Protein AF-A0A967GNU8-F1 (afdb_monomer_lite)

Radius of gyration: 9.75 Å; chains: 1; bounding box: 20×17×27 Å

Sequence (43 aa):
MQHQDRVRSASFSPDGSRVLTASVDHTARVWDAQTGQAMGEPI

Structure (mmCIF, N/CA/C/O backbone):
data_AF-A0A967GNU8-F1
#
_entry.id   AF-A0A967GNU8-F1
#
loop_
_atom_site.group_PDB
_atom_site.id
_atom_site.type_symbol
_atom_site.label_atom_id
_atom_site.label_alt_id
_atom_site.label_comp_id
_atom_site.label_asym_id
_atom_site.label_entity_id
_atom_site.label_seq_id
_atom_site.pdbx_PDB_ins_code
_atom_site.Cartn_x
_atom_site.Cartn_y
_atom_site.Cartn_z
_atom_site.occupancy
_atom_site.B_iso_or_equiv
_atom_site.auth_seq_id
_atom_site.auth_comp_id
_atom_site.auth_asym_id
_atom_site.auth_atom_id
_atom_site.pdbx_PDB_model_num
ATOM 1 N N . MET A 1 1 ? -2.138 12.335 -4.526 1.00 70.31 1 MET A N 1
ATOM 2 C CA . MET A 1 1 ? -0.973 11.433 -4.412 1.00 70.31 1 MET A CA 1
ATOM 3 C C . MET A 1 1 ? -1.463 10.015 -4.629 1.00 70.31 1 MET A C 1
ATOM 5 O O . MET A 1 1 ? -2.239 9.541 -3.818 1.00 70.31 1 MET A O 1
ATOM 9 N N . GLN A 1 2 ? -1.088 9.382 -5.737 1.00 84.38 2 GLN A N 1
ATOM 10 C CA . GLN A 1 2 ? -1.499 8.015 -6.064 1.00 84.38 2 GLN A CA 1
ATOM 11 C C . GLN A 1 2 ? -0.392 7.312 -6.841 1.00 84.38 2 GLN A C 1
ATOM 13 O O . GLN A 1 2 ? 0.465 7.984 -7.426 1.00 84.38 2 GLN A O 1
ATOM 18 N N . HIS A 1 3 ? -0.415 5.982 -6.826 1.00 94.75 3 HIS A N 1
ATOM 19 C CA . HIS A 1 3 ? 0.493 5.199 -7.649 1.00 94.75 3 HIS A CA 1
ATOM 20 C C . HIS A 1 3 ? 0.229 5.440 -9.137 1.00 94.75 3 HIS A C 1
ATOM 22 O O . HIS A 1 3 ? -0.910 5.671 -9.544 1.00 94.75 3 HIS A O 1
ATOM 28 N N . GLN A 1 4 ? 1.299 5.422 -9.925 1.00 96.00 4 GLN A N 1
ATOM 29 C CA . GLN A 1 4 ? 1.258 5.619 -11.378 1.00 96.00 4 GLN A CA 1
ATOM 30 C C . GLN A 1 4 ? 1.291 4.294 -12.148 1.00 96.00 4 GLN A C 1
ATOM 32 O O . GLN A 1 4 ? 1.166 4.284 -13.366 1.00 96.00 4 GLN A O 1
ATOM 37 N N . ASP A 1 5 ? 1.436 3.180 -11.431 1.00 97.69 5 ASP A N 1
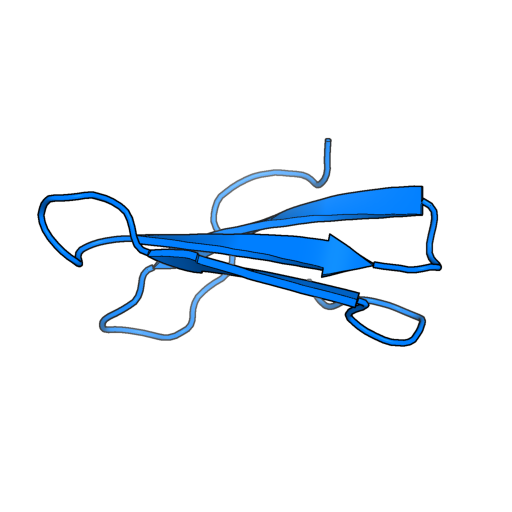ATOM 38 C CA . ASP A 1 5 ? 1.423 1.829 -11.978 1.00 97.69 5 ASP A CA 1
ATOM 39 C C . ASP A 1 5 ? 0.784 0.855 -10.966 1.00 97.69 5 ASP A C 1
ATOM 41 O O . ASP A 1 5 ? 0.320 1.248 -9.889 1.00 97.69 5 ASP A O 1
ATOM 45 N N . ARG A 1 6 ? 0.724 -0.428 -11.322 1.00 97.81 6 ARG A N 1
ATOM 46 C CA . ARG A 1 6 ? 0.097 -1.505 -10.562 1.00 97.81 6 ARG A CA 1
ATOM 47 C C . ARG A 1 6 ? 0.683 -1.604 -9.160 1.00 97.81 6 ARG A C 1
ATOM 49 O O . ARG A 1 6 ? 1.877 -1.837 -8.973 1.00 97.81 6 ARG A O 1
ATOM 56 N N . VAL A 1 7 ? -0.206 -1.572 -8.174 1.00 97.75 7 VAL A N 1
ATOM 57 C CA . VAL A 1 7 ? 0.115 -1.992 -6.810 1.00 97.75 7 VAL A CA 1
ATOM 58 C C . VAL A 1 7 ? 0.363 -3.499 -6.815 1.00 97.75 7 VAL A C 1
ATOM 60 O O . VAL A 1 7 ? -0.471 -4.272 -7.287 1.00 97.75 7 VAL A O 1
ATOM 63 N N . ARG A 1 8 ? 1.526 -3.919 -6.313 1.00 98.31 8 ARG A N 1
ATOM 64 C CA . ARG A 1 8 ? 1.918 -5.334 -6.211 1.00 98.31 8 ARG A CA 1
ATOM 65 C C . ARG A 1 8 ? 1.674 -5.924 -4.833 1.00 98.31 8 ARG A C 1
ATOM 67 O O . ARG A 1 8 ? 1.516 -7.134 -4.725 1.00 98.31 8 ARG A O 1
ATOM 74 N N . SER A 1 9 ? 1.682 -5.094 -3.796 1.00 97.88 9 SER A N 1
ATOM 75 C CA . SER A 1 9 ? 1.500 -5.537 -2.417 1.00 97.88 9 SER A CA 1
ATOM 76 C C . SER A 1 9 ? 0.825 -4.460 -1.580 1.00 97.88 9 SER A C 1
ATOM 78 O O . SER A 1 9 ? 1.020 -3.265 -1.825 1.00 97.88 9 SER A O 1
ATOM 80 N N . ALA A 1 10 ? 0.059 -4.900 -0.586 1.00 97.25 10 ALA A N 1
ATOM 81 C CA . ALA A 1 10 ? -0.540 -4.063 0.437 1.00 97.25 10 ALA A CA 1
ATOM 82 C C . ALA A 1 10 ? -0.463 -4.774 1.796 1.00 97.25 10 ALA A C 1
ATOM 84 O O . ALA A 1 10 ? -0.674 -5.984 1.873 1.00 97.25 10 ALA A O 1
ATOM 85 N N . SER A 1 11 ? -0.181 -4.026 2.860 1.00 98.19 11 SER A N 1
ATOM 86 C CA . SER A 1 11 ? -0.177 -4.535 4.234 1.00 98.19 11 SER A CA 1
ATOM 87 C C . SER A 1 11 ? -0.813 -3.527 5.177 1.00 98.19 11 SER A C 1
ATOM 89 O O . SER A 1 11 ? -0.528 -2.334 5.090 1.00 98.19 11 SER A O 1
ATOM 91 N N . PHE A 1 12 ? -1.626 -4.013 6.110 1.00 98.00 12 PHE A N 1
ATOM 92 C CA . PHE A 1 12 ? -2.143 -3.204 7.211 1.00 98.00 12 PHE A CA 1
ATOM 93 C C . PHE A 1 12 ? -1.113 -3.102 8.339 1.00 98.00 12 PHE A C 1
ATOM 95 O O . PHE A 1 12 ? -0.305 -4.015 8.537 1.00 98.00 12 PHE A O 1
ATOM 102 N N . SER A 1 13 ? -1.145 -1.999 9.085 1.00 97.12 13 SER A N 1
ATOM 103 C CA . SER A 1 13 ? -0.491 -1.919 10.391 1.00 97.12 13 SER A CA 1
ATOM 104 C C . SER A 1 13 ? -1.208 -2.820 11.410 1.00 97.12 13 SER A C 1
ATOM 106 O O . SER A 1 13 ? -2.393 -3.109 11.240 1.00 97.12 13 SER A O 1
ATOM 108 N N . PRO A 1 14 ? -0.537 -3.263 12.491 1.00 98.06 14 PRO A N 1
ATOM 109 C CA . PRO A 1 14 ? -1.150 -4.156 13.482 1.00 98.06 14 PRO A CA 1
ATOM 110 C C . PRO A 1 14 ? -2.401 -3.588 14.166 1.00 98.06 14 PRO A C 1
ATOM 112 O O . PRO A 1 14 ? -3.299 -4.338 14.531 1.00 98.06 14 PRO A O 1
ATOM 115 N N . ASP A 1 15 ? -2.461 -2.266 14.332 1.00 97.69 15 ASP A N 1
ATOM 116 C CA . ASP A 1 15 ? -3.606 -1.536 14.889 1.00 97.69 15 ASP A CA 1
ATOM 117 C C . ASP A 1 15 ? -4.690 -1.213 13.841 1.00 97.69 15 ASP A C 1
ATOM 119 O O . ASP A 1 15 ? -5.718 -0.628 14.175 1.00 97.69 15 ASP A O 1
ATOM 123 N N . GLY A 1 16 ? -4.459 -1.559 12.571 1.00 97.38 16 GLY A N 1
ATOM 124 C CA . GLY A 1 16 ? -5.367 -1.303 11.456 1.00 97.38 16 GLY A CA 1
ATOM 125 C C . GLY A 1 16 ? -5.516 0.169 11.067 1.00 97.38 16 GLY A C 1
ATOM 126 O O . GLY A 1 16 ? -6.352 0.473 10.222 1.00 97.38 16 GLY A O 1
ATOM 127 N N . SER A 1 17 ? -4.738 1.089 11.649 1.00 97.75 17 SER A N 1
ATOM 128 C CA . SER A 1 17 ? -4.869 2.526 11.373 1.00 97.75 17 SER A CA 1
ATOM 129 C C . SER A 1 17 ? -4.245 2.944 10.039 1.00 97.75 17 SER A C 1
ATOM 131 O O . SER A 1 17 ? -4.603 3.986 9.488 1.00 97.75 17 SER A O 1
ATOM 133 N N . ARG A 1 18 ? -3.330 2.136 9.489 1.00 97.56 18 ARG A N 1
ATOM 134 C CA . ARG A 1 18 ? -2.578 2.460 8.273 1.00 97.56 18 ARG A CA 1
ATOM 135 C C . ARG A 1 18 ? -2.515 1.304 7.290 1.00 97.56 18 ARG A C 1
ATOM 137 O O . ARG A 1 18 ? -2.533 0.134 7.671 1.00 97.56 18 ARG A O 1
ATOM 144 N N . VAL A 1 19 ? -2.336 1.658 6.021 1.00 97.44 19 VAL A N 1
ATOM 145 C CA . VAL A 1 19 ? -2.008 0.725 4.938 1.00 97.44 19 VAL A CA 1
ATOM 146 C C . VAL A 1 19 ? -0.699 1.153 4.292 1.00 97.44 19 VAL A C 1
ATOM 148 O O . VAL A 1 19 ? -0.536 2.319 3.948 1.00 97.44 19 VAL A O 1
ATOM 151 N N . LEU A 1 20 ? 0.227 0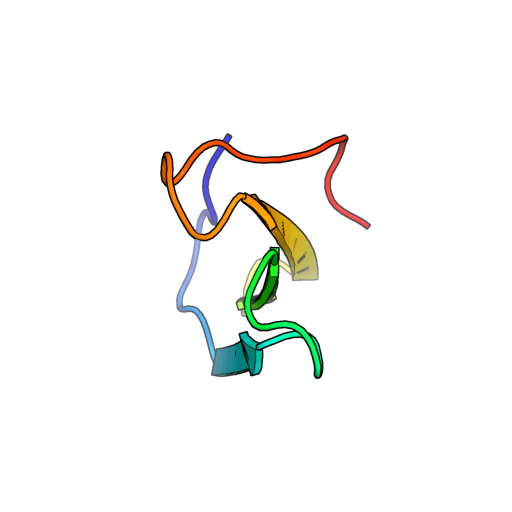.219 4.096 1.00 97.06 20 LEU A N 1
ATOM 152 C CA . LEU A 1 20 ? 1.397 0.389 3.237 1.00 97.06 20 LEU A CA 1
ATOM 153 C C . LEU A 1 20 ? 1.112 -0.281 1.896 1.00 97.06 20 LEU A C 1
ATOM 155 O O . LEU A 1 20 ? 0.757 -1.458 1.872 1.00 97.06 20 LEU A O 1
ATOM 159 N N . THR A 1 21 ? 1.310 0.431 0.792 1.00 97.88 21 THR A N 1
ATOM 160 C CA . THR A 1 21 ? 1.248 -0.135 -0.562 1.00 97.88 21 THR A CA 1
ATOM 161 C C . THR A 1 21 ? 2.592 -0.009 -1.259 1.00 97.88 21 THR A C 1
ATOM 163 O O . THR A 1 21 ? 3.269 1.006 -1.118 1.00 97.88 21 THR A O 1
ATOM 166 N N . ALA A 1 22 ? 2.961 -1.026 -2.038 1.00 97.69 22 ALA A N 1
ATOM 167 C CA . ALA A 1 22 ? 4.152 -1.021 -2.886 1.00 97.69 22 ALA A CA 1
ATOM 168 C C . ALA A 1 22 ? 3.758 -1.260 -4.347 1.00 97.69 22 ALA A C 1
ATOM 170 O O . ALA A 1 22 ? 2.957 -2.155 -4.644 1.00 97.69 22 ALA A O 1
ATOM 171 N N . SER A 1 23 ? 4.325 -0.477 -5.260 1.00 98.06 23 SER A N 1
ATOM 172 C CA . SER A 1 23 ? 3.918 -0.436 -6.667 1.00 98.06 23 SER A CA 1
ATOM 173 C C . SER A 1 23 ? 5.062 -0.751 -7.630 1.00 98.06 23 SER A C 1
ATOM 175 O O . SER A 1 23 ? 6.236 -0.809 -7.261 1.00 98.06 23 SER A O 1
ATOM 177 N N . VAL A 1 24 ? 4.706 -1.032 -8.883 1.00 98.25 24 VAL A N 1
ATOM 178 C CA . VAL A 1 24 ? 5.657 -1.107 -10.002 1.00 98.25 24 VAL A CA 1
ATOM 179 C C . VAL A 1 24 ? 6.258 0.265 -10.317 1.00 98.25 24 VAL A C 1
ATOM 181 O O . VAL A 1 24 ? 7.378 0.314 -10.805 1.00 98.25 24 VAL A O 1
ATOM 184 N N . ASP A 1 25 ? 5.610 1.366 -9.925 1.00 96.69 25 ASP A N 1
ATOM 185 C CA . ASP A 1 25 ? 6.123 2.737 -10.101 1.00 96.69 25 ASP A CA 1
ATOM 186 C C .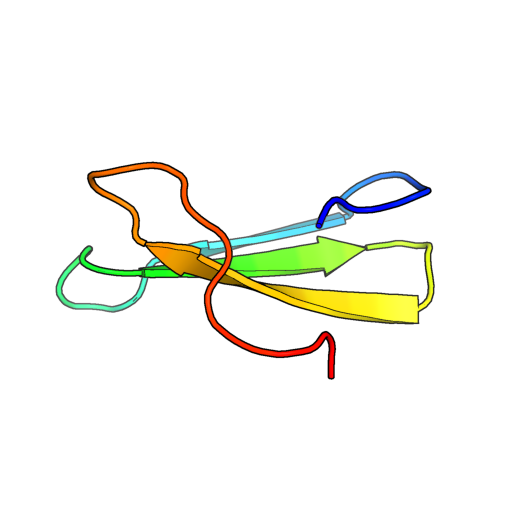 ASP A 1 25 ? 7.354 3.084 -9.240 1.00 96.69 25 ASP A C 1
ATOM 188 O O . ASP A 1 25 ? 7.726 4.250 -9.129 1.00 96.69 25 ASP A O 1
ATOM 192 N N . HIS A 1 26 ? 7.977 2.070 -8.637 1.00 96.12 26 HIS A N 1
ATOM 193 C CA . HIS A 1 26 ? 9.148 2.159 -7.773 1.00 96.12 26 HIS A CA 1
ATOM 194 C C . HIS A 1 26 ? 8.943 2.963 -6.489 1.00 96.12 26 HIS A C 1
ATOM 196 O O . HIS A 1 26 ? 9.926 3.333 -5.857 1.00 96.12 26 HIS A O 1
ATOM 202 N N . THR A 1 27 ? 7.695 3.184 -6.069 1.00 96.38 27 THR A N 1
ATOM 203 C CA . THR A 1 27 ? 7.394 3.841 -4.796 1.00 96.38 27 THR A CA 1
ATOM 204 C C . THR A 1 27 ? 6.632 2.939 -3.838 1.00 96.38 27 THR A C 1
ATOM 206 O O . THR A 1 27 ? 5.845 2.064 -4.236 1.00 96.38 27 THR A O 1
ATOM 209 N N . ALA A 1 28 ? 6.820 3.205 -2.551 1.00 96.44 28 ALA A N 1
ATOM 210 C CA . ALA A 1 28 ? 5.916 2.789 -1.498 1.00 96.44 28 ALA A CA 1
ATOM 211 C C . ALA A 1 28 ? 5.173 4.002 -0.919 1.00 96.44 28 ALA A C 1
ATOM 213 O O . ALA A 1 28 ? 5.700 5.113 -0.840 1.00 96.44 28 ALA A O 1
ATOM 214 N N . ARG A 1 29 ? 3.909 3.802 -0.539 1.00 96.38 29 ARG A N 1
ATOM 215 C CA . ARG A 1 29 ? 3.043 4.857 0.008 1.00 96.38 29 ARG A CA 1
ATOM 216 C C . ARG A 1 29 ? 2.321 4.361 1.247 1.00 96.38 29 ARG A C 1
ATOM 218 O O . ARG A 1 29 ? 1.871 3.216 1.285 1.00 96.38 29 ARG A O 1
ATOM 225 N N . VAL A 1 30 ? 2.190 5.240 2.234 1.00 96.69 30 VAL A N 1
ATOM 226 C CA . VAL A 1 30 ? 1.393 4.993 3.437 1.00 96.69 30 VAL A CA 1
ATOM 227 C C . VAL A 1 30 ? 0.068 5.727 3.308 1.00 96.69 30 VAL A C 1
ATOM 229 O O . VAL A 1 30 ? 0.015 6.850 2.811 1.00 96.69 30 VAL A O 1
ATOM 232 N N . TRP A 1 31 ? -0.998 5.090 3.765 1.00 96.12 31 TRP A N 1
ATOM 233 C CA . TRP A 1 31 ? -2.353 5.619 3.748 1.00 96.12 31 TRP A CA 1
ATOM 234 C C . TRP A 1 31 ? -2.950 5.529 5.140 1.00 96.12 31 TRP A C 1
ATO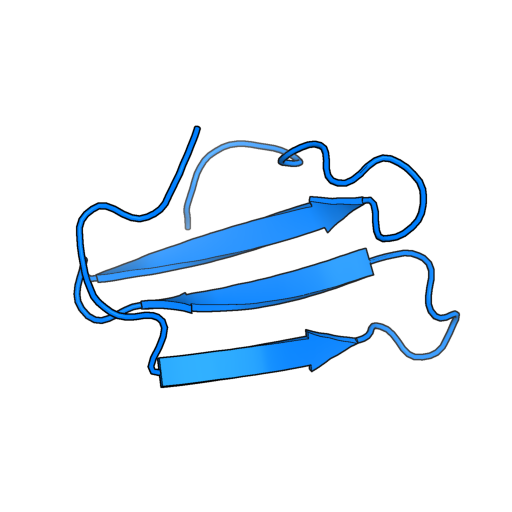M 236 O O . TRP A 1 31 ? -2.704 4.557 5.858 1.00 96.12 31 TRP A O 1
ATOM 246 N N . ASP A 1 32 ? -3.773 6.506 5.487 1.00 97.06 32 ASP A N 1
ATOM 247 C CA . ASP A 1 32 ? -4.707 6.394 6.595 1.00 97.06 32 ASP A CA 1
ATOM 248 C C . ASP A 1 32 ? -5.842 5.441 6.196 1.00 97.06 32 ASP A C 1
ATOM 250 O O . ASP A 1 32 ? -6.517 5.646 5.184 1.00 97.06 32 ASP A O 1
ATOM 254 N N . ALA A 1 33 ? -6.035 4.372 6.967 1.00 96.44 33 ALA A N 1
ATOM 255 C CA . ALA A 1 33 ? -6.978 3.312 6.616 1.00 96.44 33 ALA A CA 1
ATOM 256 C C . ALA A 1 33 ? -8.448 3.729 6.784 1.00 96.44 33 ALA A C 1
ATOM 258 O O . ALA A 1 33 ? -9.324 3.127 6.165 1.00 96.44 33 ALA A O 1
ATOM 259 N N . GLN A 1 34 ? -8.730 4.743 7.610 1.00 96.38 34 GLN A N 1
ATOM 260 C CA . GLN A 1 34 ? -10.096 5.200 7.881 1.00 96.38 34 GLN A CA 1
ATOM 261 C C . GLN A 1 34 ? -10.581 6.188 6.821 1.00 96.38 34 GLN A C 1
ATOM 263 O O . GLN A 1 34 ? -11.741 6.161 6.418 1.00 96.38 34 GLN A O 1
ATOM 268 N N . THR A 1 35 ? -9.690 7.065 6.372 1.00 96.50 35 THR A N 1
ATOM 269 C CA . THR A 1 35 ? -10.010 8.174 5.467 1.00 96.50 35 THR A CA 1
ATOM 270 C C . THR A 1 35 ? -9.572 7.917 4.027 1.00 96.50 35 THR A C 1
ATOM 272 O O . THR A 1 35 ? -10.018 8.617 3.119 1.00 96.50 35 THR A O 1
ATOM 275 N N . GLY A 1 36 ? -8.686 6.941 3.799 1.00 93.50 36 GLY A N 1
ATOM 276 C CA . GLY A 1 36 ? -8.082 6.669 2.493 1.00 93.50 36 GLY A CA 1
ATOM 277 C C . GLY A 1 36 ? -7.088 7.744 2.042 1.00 93.50 36 GLY A C 1
ATOM 278 O O . GLY A 1 36 ? -6.679 7.758 0.880 1.00 93.50 36 GLY A O 1
ATOM 279 N N . GLN A 1 37 ? -6.706 8.670 2.924 1.00 94.94 37 GLN A N 1
ATOM 280 C CA . GLN A 1 37 ? -5.788 9.753 2.587 1.00 94.94 37 GLN A CA 1
ATOM 281 C C . GLN A 1 37 ? -4.336 9.275 2.600 1.00 94.94 37 GLN A C 1
ATOM 283 O O . GLN A 1 37 ? -3.906 8.557 3.501 1.00 94.94 37 GLN A O 1
ATOM 288 N N . ALA A 1 38 ? -3.563 9.701 1.600 1.00 93.44 38 ALA A N 1
ATOM 289 C CA . ALA A 1 38 ? -2.128 9.444 1.560 1.00 93.44 38 ALA A CA 1
ATOM 290 C C . ALA A 1 38 ? -1.414 10.209 2.683 1.00 93.44 38 ALA A C 1
ATOM 292 O O . ALA A 1 38 ? -1.645 11.404 2.880 1.00 93.44 38 ALA A O 1
ATOM 293 N N . MET A 1 39 ? -0.512 9.524 3.376 1.00 91.44 39 MET A N 1
ATOM 294 C CA . MET A 1 39 ? 0.312 10.064 4.448 1.00 91.44 39 MET A CA 1
ATOM 295 C C . MET A 1 39 ? 1.758 10.220 3.966 1.00 91.44 39 MET A C 1
ATOM 297 O O . MET A 1 39 ? 2.444 9.227 3.734 1.00 91.44 39 MET A O 1
ATOM 301 N N . GLY A 1 40 ? 2.225 11.468 3.864 1.00 86.75 40 GLY A N 1
ATOM 302 C CA . GLY A 1 40 ? 3.617 11.799 3.529 1.00 86.75 40 GLY A CA 1
ATOM 303 C C . GLY A 1 40 ? 3.989 11.631 2.051 1.00 86.75 40 GLY A C 1
ATOM 304 O O . GLY A 1 40 ? 3.148 11.300 1.215 1.00 86.75 40 GLY A O 1
ATOM 305 N N . GLU A 1 41 ? 5.257 11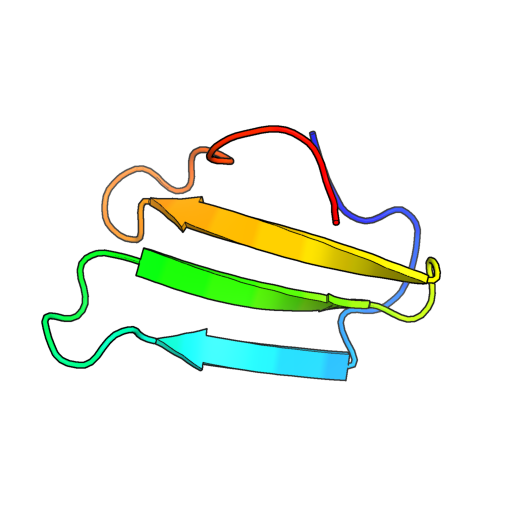.907 1.731 1.00 82.88 41 GLU A N 1
ATOM 306 C CA . GLU A 1 41 ? 5.813 11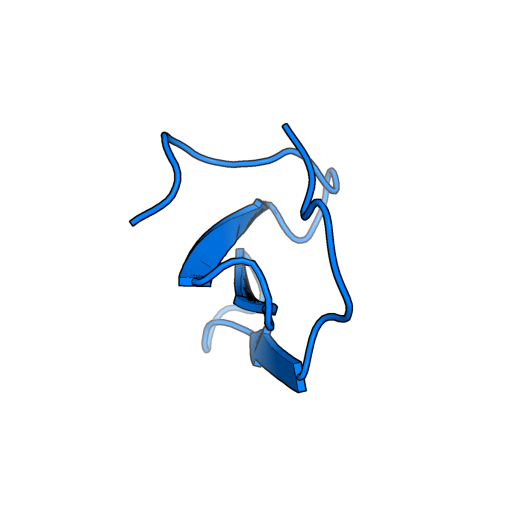.680 0.394 1.00 82.88 41 GLU A CA 1
ATOM 307 C C . GLU A 1 41 ? 6.096 10.188 0.151 1.00 82.88 41 GLU A C 1
ATOM 309 O O . GLU A 1 41 ? 6.330 9.442 1.106 1.00 82.88 41 GLU A O 1
ATOM 314 N N . PRO A 1 42 ? 6.060 9.730 -1.114 1.00 82.00 42 PRO A N 1
ATOM 315 C CA . PRO A 1 42 ? 6.442 8.366 -1.448 1.00 82.00 42 PRO A CA 1
ATOM 316 C C . PRO A 1 42 ? 7.913 8.121 -1.101 1.00 82.00 42 PRO A C 1
ATOM 318 O O . PRO A 1 42 ? 8.753 8.991 -1.333 1.00 82.00 42 PRO A O 1
ATOM 321 N N . ILE A 1 43 ? 8.198 6.930 -0.584 1.00 81.00 43 ILE A N 1
ATOM 322 C CA . ILE A 1 43 ? 9.545 6.442 -0.248 1.00 81.00 43 ILE A CA 1
ATOM 323 C C . ILE A 1 43 ? 10.017 5.383 -1.237 1.00 81.00 43 ILE A C 1
ATOM 325 O O . ILE A 1 43 ? 9.147 4.696 -1.831 1.00 81.00 43 ILE A O 1
#

Foldseek 3Di:
DDDPADFPDWDADPVRQWIWTDGPSRWIWIAGRVPRHTDDDTD

pLDDT: mean 94.59, std 5.89, range [70.31, 98.31]

Secondary structure (DSSP, 8-state):
---SS-EEEEEE-TTSSEEEEEETTS-EEEEETTT--EESS--